Protein AF-A0A3N4H4I7-F1 (afdb_monomer_lite)

pLDDT: mean 79.04, std 12.45, range [41.0, 90.56]

Sequence (35 aa):
MPNVLTQQGFKFYFYSDEGSEPAHVHIKKGEGRGK

Foldseek 3Di:
DWDWDDDPQKIKTWDPPPPPDHTDIDIDHHPDPDD

Radius of gyration: 11.92 Å; chains: 1; bounding box: 30×25×23 Å

Structure (mmCIF, N/CA/C/O backbone):
data_AF-A0A3N4H4I7-F1
#
_entry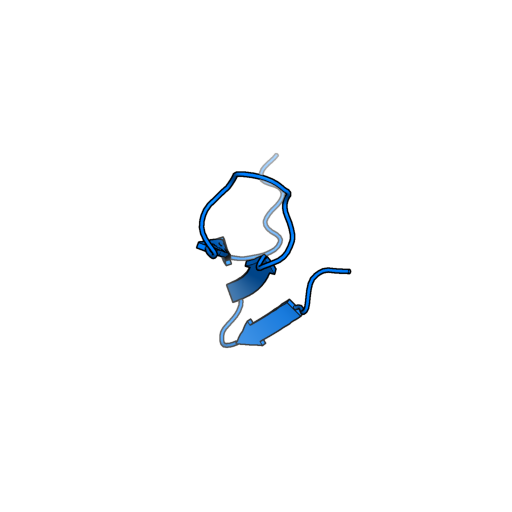.id   AF-A0A3N4H4I7-F1
#
loop_
_atom_site.group_PDB
_atom_site.id
_atom_site.type_symbol
_atom_site.label_atom_id
_atom_site.label_alt_id
_atom_site.label_comp_id
_atom_site.label_asym_id
_atom_site.label_entity_id
_atom_site.label_seq_id
_atom_site.pdbx_PDB_ins_code
_atom_site.Cartn_x
_atom_site.Cartn_y
_atom_site.Cartn_z
_atom_site.occupancy
_atom_site.B_iso_or_equiv
_atom_site.auth_seq_id
_atom_site.auth_comp_id
_atom_site.auth_asym_id
_atom_site.auth_atom_id
_atom_site.pdbx_PDB_model_num
ATOM 1 N N . MET A 1 1 ? 3.152 -3.775 -7.871 1.00 56.16 1 MET A N 1
ATOM 2 C CA . MET A 1 1 ? 1.756 -3.770 -7.361 1.00 56.16 1 MET A CA 1
ATOM 3 C C . MET A 1 1 ? 1.846 -3.830 -5.838 1.00 56.16 1 MET A C 1
ATOM 5 O O . MET A 1 1 ? 2.403 -4.810 -5.359 1.00 56.16 1 MET A O 1
ATOM 9 N N . PRO A 1 2 ? 1.458 -2.789 -5.076 1.00 66.00 2 PRO A N 1
ATOM 10 C CA . PRO A 1 2 ? 1.690 -2.770 -3.631 1.00 66.00 2 PRO A CA 1
ATOM 11 C C . PRO A 1 2 ? 0.790 -3.789 -2.928 1.00 66.00 2 PRO A C 1
ATOM 13 O O . PRO A 1 2 ? -0.421 -3.812 -3.151 1.00 66.00 2 PRO A O 1
ATOM 16 N N . ASN A 1 3 ? 1.376 -4.602 -2.051 1.00 76.62 3 ASN A N 1
ATOM 17 C CA . ASN A 1 3 ? 0.594 -5.377 -1.094 1.00 76.62 3 ASN A CA 1
ATOM 18 C C . ASN A 1 3 ? 0.105 -4.425 0.001 1.00 76.62 3 ASN A C 1
ATOM 20 O O . ASN A 1 3 ? 0.891 -3.634 0.527 1.00 76.62 3 ASN A O 1
ATOM 24 N N . VAL A 1 4 ? -1.187 -4.487 0.329 1.00 83.50 4 VAL A N 1
ATOM 25 C CA . VAL A 1 4 ? -1.791 -3.642 1.366 1.00 83.50 4 VAL A CA 1
ATOM 26 C C . VAL A 1 4 ? -2.241 -4.515 2.529 1.00 83.50 4 VAL A C 1
ATOM 28 O O . VAL A 1 4 ? -3.111 -5.368 2.361 1.00 83.50 4 VAL A O 1
ATOM 31 N N . LEU A 1 5 ? -1.685 -4.275 3.719 1.00 85.12 5 LEU A N 1
ATOM 32 C CA . LEU A 1 5 ? -2.184 -4.847 4.974 1.00 85.12 5 LEU A CA 1
ATOM 33 C C . LEU A 1 5 ? -3.023 -3.795 5.698 1.00 85.12 5 LEU A C 1
ATOM 35 O O . LEU A 1 5 ? -2.601 -2.648 5.832 1.00 85.12 5 LEU A O 1
ATOM 39 N N . THR A 1 6 ? -4.199 -4.187 6.189 1.00 86.44 6 THR A N 1
ATOM 40 C CA . THR A 1 6 ? -5.047 -3.316 7.013 1.00 86.44 6 THR A CA 1
ATOM 41 C C . THR A 1 6 ? -5.178 -3.905 8.410 1.00 86.44 6 THR A C 1
ATOM 43 O O . THR A 1 6 ? -5.669 -5.018 8.560 1.00 86.44 6 THR A O 1
ATOM 46 N N . GLN A 1 7 ? -4.755 -3.159 9.432 1.00 84.38 7 GLN A N 1
ATOM 47 C CA . GLN A 1 7 ? -4.779 -3.608 10.826 1.00 84.38 7 GLN A CA 1
ATOM 48 C C . GLN A 1 7 ? -5.060 -2.426 11.760 1.00 84.38 7 GLN A C 1
ATOM 50 O O . GLN A 1 7 ? -4.387 -1.406 11.675 1.00 84.38 7 GLN A O 1
ATOM 55 N N . GLN A 1 8 ? -6.043 -2.549 12.661 1.00 85.06 8 GLN A N 1
ATOM 56 C CA . GLN A 1 8 ? -6.378 -1.5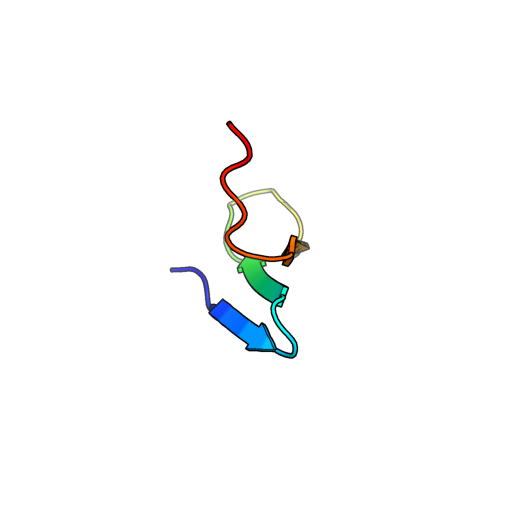27 13.679 1.00 85.06 8 GLN A CA 1
ATOM 57 C C . GLN A 1 8 ? -6.562 -0.093 13.120 1.00 85.06 8 GLN A C 1
ATOM 59 O O . GLN A 1 8 ? -6.191 0.891 13.754 1.00 85.06 8 GLN A O 1
ATOM 64 N N . GLY A 1 9 ? -7.112 0.041 11.907 1.00 83.25 9 GLY A N 1
ATOM 65 C CA . GLY A 1 9 ? -7.296 1.343 11.248 1.00 83.25 9 GLY A CA 1
ATOM 66 C C . GLY A 1 9 ? -6.033 1.920 10.595 1.00 83.25 9 GLY A C 1
ATOM 67 O O . GLY A 1 9 ? -6.052 3.062 10.136 1.00 83.25 9 GLY A O 1
ATOM 68 N N . PHE A 1 10 ? -4.952 1.146 10.526 1.00 84.12 10 PHE A N 1
ATOM 69 C CA . PHE A 1 10 ? -3.746 1.471 9.775 1.00 84.12 10 PHE A CA 1
ATOM 70 C C . PHE A 1 10 ? -3.712 0.703 8.455 1.00 84.12 10 PHE A C 1
ATOM 72 O O . PHE A 1 10 ? -4.078 -0.472 8.409 1.00 84.12 10 PHE A O 1
ATOM 79 N N . LYS A 1 11 ? -3.251 1.371 7.396 1.00 88.44 11 LYS A N 1
ATOM 80 C CA . LYS A 1 11 ? -2.942 0.780 6.091 1.00 88.44 11 LYS A CA 1
ATOM 81 C C . LYS A 1 11 ? -1.432 0.797 5.898 1.00 88.44 11 LYS A C 1
ATOM 83 O O . LYS A 1 11 ? -0.829 1.870 5.934 1.00 88.44 11 LYS A O 1
ATOM 88 N N . PHE A 1 12 ? -0.855 -0.380 5.698 1.00 86.50 12 PHE A N 1
ATOM 89 C CA . PHE A 1 12 ? 0.561 -0.588 5.415 1.00 86.50 12 PHE A CA 1
ATOM 90 C C . PHE A 1 12 ? 0.719 -0.886 3.931 1.00 86.50 12 PHE A C 1
ATOM 92 O O . PHE A 1 12 ? 0.030 -1.762 3.410 1.00 86.50 12 PHE A O 1
ATOM 99 N N . TYR A 1 13 ? 1.618 -0.172 3.270 1.00 88.62 13 TYR A N 1
ATOM 100 C CA . TYR A 1 13 ? 1.939 -0.347 1.861 1.00 88.62 13 TYR A CA 1
ATOM 101 C C . T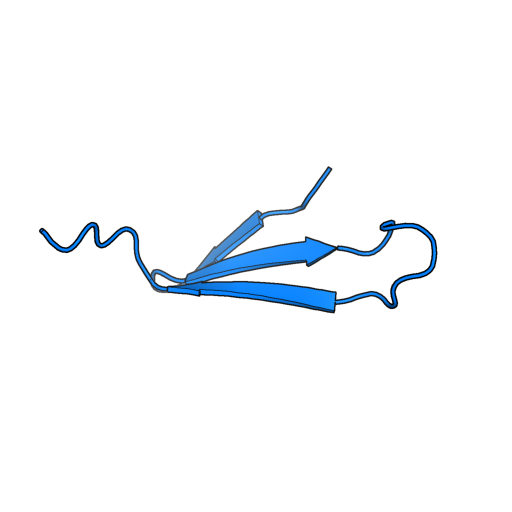YR A 1 13 ? 3.379 -0.832 1.765 1.00 88.62 13 TYR A C 1
ATOM 103 O O . TYR A 1 13 ? 4.286 -0.126 2.204 1.00 88.62 13 TYR A O 1
ATOM 111 N N . PHE A 1 14 ? 3.573 -2.035 1.231 1.00 87.25 14 PHE A N 1
ATOM 112 C CA . PHE A 1 14 ? 4.894 -2.640 1.087 1.00 87.25 14 PHE A CA 1
ATOM 113 C C . PHE A 1 14 ? 5.429 -2.398 -0.321 1.00 87.25 14 PHE A C 1
ATOM 115 O O . PHE A 1 14 ? 4.793 -2.807 -1.300 1.00 87.25 14 PHE A O 1
ATOM 122 N N . TYR A 1 15 ? 6.603 -1.778 -0.401 1.00 86.06 15 TYR A N 1
ATOM 123 C CA . TYR A 1 15 ? 7.302 -1.501 -1.646 1.00 86.06 15 TYR A CA 1
ATOM 124 C C . TYR A 1 15 ? 8.677 -2.159 -1.613 1.00 86.06 15 TYR A C 1
ATOM 126 O O . TYR A 1 15 ? 9.466 -1.955 -0.692 1.00 86.06 15 TYR A O 1
ATOM 134 N N . SER A 1 16 ? 8.939 -3.007 -2.602 1.00 78.56 16 SER A N 1
ATOM 135 C CA . SER A 1 16 ? 10.178 -3.787 -2.704 1.00 78.56 16 SER A CA 1
ATOM 136 C C . SER A 1 16 ? 10.747 -3.821 -4.123 1.00 78.56 16 SER A C 1
ATOM 138 O O . SER A 1 16 ? 11.688 -4.561 -4.374 1.00 78.56 16 SER A O 1
ATOM 140 N N . ASP A 1 17 ? 10.138 -3.077 -5.048 1.00 80.19 17 ASP A N 1
ATOM 141 C CA . ASP A 1 17 ? 10.461 -3.074 -6.479 1.00 80.19 17 ASP A CA 1
ATOM 142 C C . ASP A 1 17 ? 10.239 -1.667 -7.072 1.00 80.19 17 ASP A C 1
ATOM 144 O O . ASP A 1 17 ? 9.624 -1.486 -8.119 1.00 80.19 17 ASP A O 1
ATOM 148 N N . GLU A 1 18 ? 10.675 -0.635 -6.340 1.00 81.75 18 GLU A N 1
ATOM 149 C CA . GLU A 1 18 ? 10.675 0.769 -6.786 1.00 81.75 18 GLU A CA 1
ATOM 150 C C . GLU A 1 18 ? 12.073 1.170 -7.283 1.00 81.75 18 GLU A C 1
ATOM 152 O O . GLU A 1 18 ? 12.692 2.136 -6.840 1.00 81.75 18 GLU A O 1
ATOM 157 N N . GLY A 1 19 ? 12.599 0.382 -8.225 1.00 83.00 19 GLY A N 1
ATOM 158 C CA . GLY A 1 19 ? 13.857 0.671 -8.910 1.00 83.00 19 GLY A CA 1
ATOM 159 C C . GLY A 1 19 ? 15.065 0.720 -7.971 1.00 83.00 19 GLY A C 1
ATOM 160 O O . GLY A 1 19 ? 15.522 -0.311 -7.487 1.00 83.00 19 GLY A O 1
ATOM 161 N N . SER A 1 20 ? 15.627 1.917 -7.774 1.00 87.19 20 SER A N 1
ATOM 162 C CA . SER A 1 20 ? 16.826 2.147 -6.954 1.00 87.19 20 SER A CA 1
ATOM 163 C C . SER A 1 20 ? 16.533 2.442 -5.482 1.00 87.19 20 SER A C 1
ATOM 165 O O . SER A 1 20 ? 17.471 2.650 -4.711 1.00 87.19 20 SER A O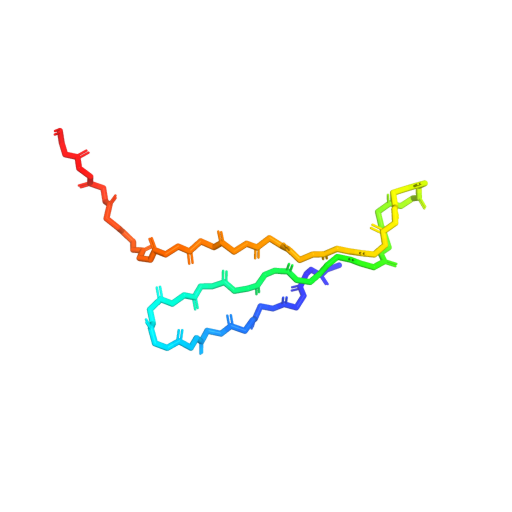 1
ATOM 167 N N . GLU A 1 21 ? 15.264 2.518 -5.085 1.00 82.81 21 GLU A N 1
ATOM 168 C CA . GLU A 1 21 ? 14.910 2.755 -3.689 1.00 82.81 21 GLU A CA 1
ATOM 169 C C . GLU A 1 21 ? 14.994 1.459 -2.868 1.00 82.81 21 GLU A C 1
ATOM 171 O O . GLU A 1 21 ? 14.587 0.390 -3.333 1.00 82.81 21 GLU A O 1
ATOM 176 N N . PRO A 1 22 ? 15.524 1.518 -1.633 1.00 88.69 22 PRO A N 1
ATOM 177 C CA . PRO A 1 22 ? 15.532 0.364 -0.748 1.00 88.69 22 PRO A CA 1
ATOM 178 C C . PRO A 1 22 ? 14.100 -0.053 -0.396 1.00 88.69 22 PRO A C 1
ATOM 180 O O . PRO A 1 22 ? 13.192 0.778 -0.325 1.00 88.69 22 PRO A O 1
ATOM 183 N N . ALA A 1 23 ? 13.909 -1.344 -0.118 1.00 89.19 23 ALA A N 1
ATOM 184 C CA . ALA A 1 23 ? 12.619 -1.858 0.324 1.00 89.19 23 ALA A CA 1
ATOM 185 C C . ALA A 1 23 ? 12.138 -1.120 1.585 1.00 89.19 23 ALA A C 1
ATOM 187 O O . ALA A 1 23 ? 12.873 -1.011 2.571 1.00 89.19 23 ALA A O 1
ATOM 188 N N . HIS A 1 24 ? 10.903 -0.622 1.558 1.00 90.56 24 HIS A N 1
ATOM 189 C CA . HIS A 1 24 ? 10.350 0.203 2.628 1.00 90.56 24 HIS A CA 1
ATOM 190 C C . HIS A 1 24 ? 8.823 0.059 2.748 1.00 90.56 24 HIS A C 1
ATOM 192 O O . HIS A 1 24 ? 8.153 -0.558 1.915 1.00 90.56 24 HIS A O 1
ATOM 198 N N . VAL A 1 25 ? 8.269 0.588 3.847 1.00 88.75 25 VAL A N 1
ATOM 199 C CA . VAL A 1 25 ? 6.840 0.491 4.174 1.00 88.75 25 VAL A CA 1
ATOM 200 C C . VAL A 1 25 ? 6.263 1.877 4.429 1.00 88.75 25 VAL A C 1
ATOM 202 O O . VAL A 1 25 ? 6.721 2.586 5.324 1.00 88.75 25 VAL A O 1
ATOM 205 N N . HIS A 1 26 ? 5.206 2.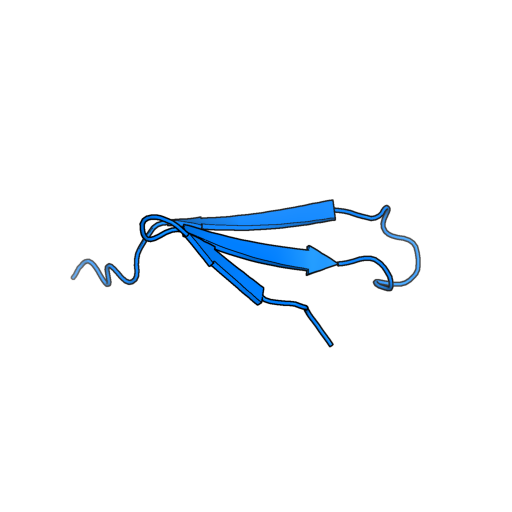241 3.702 1.00 88.38 26 HIS A N 1
ATOM 206 C CA . HIS A 1 26 ? 4.402 3.420 4.025 1.00 88.38 26 HIS A CA 1
ATOM 207 C C . HIS A 1 26 ? 3.239 3.050 4.939 1.00 88.38 26 HIS A C 1
ATOM 209 O O . HIS A 1 26 ? 2.591 2.022 4.752 1.00 88.38 26 HIS A O 1
ATOM 215 N N . ILE A 1 27 ? 2.944 3.906 5.918 1.00 85.31 27 ILE A N 1
ATOM 216 C CA . ILE A 1 27 ? 1.868 3.687 6.887 1.00 85.31 27 ILE A CA 1
ATOM 217 C C . ILE A 1 27 ? 0.934 4.894 6.868 1.00 85.31 27 ILE A C 1
ATOM 219 O O . ILE A 1 27 ? 1.360 6.025 7.093 1.00 85.31 27 ILE A O 1
ATOM 223 N N . LYS A 1 28 ? -0.360 4.657 6.643 1.00 86.81 28 LYS A N 1
ATOM 224 C CA . LYS A 1 28 ? -1.424 5.651 6.857 1.00 86.81 28 LYS A CA 1
ATOM 225 C C . LYS A 1 28 ? -2.326 5.221 8.004 1.00 86.81 28 LYS A C 1
ATOM 227 O O . LYS A 1 28 ? -2.690 4.053 8.087 1.00 86.81 28 LYS A O 1
ATOM 232 N N . LYS A 1 29 ? -2.737 6.171 8.850 1.00 82.31 29 LYS A N 1
ATOM 233 C CA . LYS A 1 29 ? -3.726 5.965 9.918 1.00 82.31 29 LYS A CA 1
ATOM 234 C C . LYS A 1 29 ? -5.055 6.628 9.542 1.00 82.31 29 LYS A C 1
ATOM 236 O O . LYS A 1 29 ? -5.103 7.843 9.379 1.00 82.31 29 LYS A O 1
ATOM 241 N N . GLY A 1 30 ? -6.123 5.835 9.474 1.00 73.62 30 GLY A N 1
ATOM 242 C CA . GLY A 1 30 ? -7.504 6.288 9.275 1.00 73.62 30 GLY A CA 1
ATOM 243 C C . GLY A 1 30 ? -7.886 6.689 7.840 1.00 73.62 30 GLY A C 1
ATOM 244 O O . GLY A 1 30 ? -7.061 6.710 6.930 1.00 73.62 30 GLY A O 1
ATOM 245 N N . GLU A 1 31 ? -9.169 7.028 7.663 1.00 65.38 31 GLU A N 1
ATOM 246 C CA . GLU A 1 31 ? -9.758 7.641 6.452 1.00 65.38 31 GLU A CA 1
ATOM 247 C C . GLU A 1 31 ? -10.307 9.056 6.730 1.00 65.38 31 GLU A C 1
ATOM 249 O O . GLU A 1 31 ? -11.227 9.537 6.071 1.00 65.38 31 GLU A O 1
ATOM 254 N N . GLY A 1 32 ? -9.784 9.726 7.759 1.00 57.16 32 GLY A N 1
ATOM 255 C CA . GLY A 1 32 ? -10.297 11.018 8.203 1.00 57.16 32 GLY A CA 1
ATOM 256 C C . GLY A 1 32 ? -10.036 12.123 7.181 1.00 57.16 32 GLY A C 1
ATOM 257 O O . GLY A 1 32 ? -8.946 12.686 7.143 1.00 57.16 32 GLY A O 1
ATOM 258 N N . ARG A 1 33 ? -11.050 12.480 6.387 1.00 49.72 33 ARG A N 1
ATOM 259 C CA . ARG A 1 33 ? -11.134 13.798 5.746 1.00 49.72 33 ARG A CA 1
ATOM 260 C C . ARG A 1 33 ? -11.613 14.798 6.799 1.00 49.72 33 ARG A C 1
ATOM 262 O O . ARG A 1 33 ? -12.810 14.900 7.055 1.00 49.72 33 ARG A O 1
ATOM 269 N N . GLY A 1 34 ? -10.675 15.499 7.431 1.00 58.50 34 GLY A N 1
ATOM 270 C CA . GLY A 1 34 ? -10.990 16.739 8.141 1.00 58.50 34 GLY A CA 1
ATOM 271 C C . GLY A 1 34 ? -11.454 17.791 7.131 1.00 58.50 34 GLY A C 1
ATOM 272 O O . GLY A 1 34 ? -10.868 17.882 6.051 1.00 58.50 34 GLY A O 1
ATOM 273 N N . LYS A 1 35 ? -12.540 18.501 7.450 1.00 41.0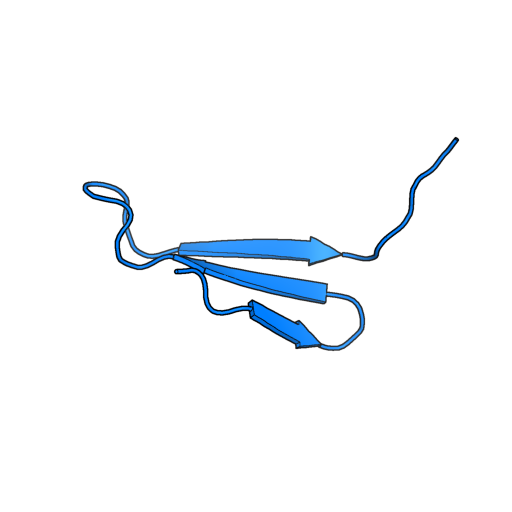0 35 LYS A N 1
ATOM 274 C CA . LYS A 1 35 ? -12.988 19.682 6.702 1.00 41.00 35 LYS A CA 1
ATOM 275 C C . LYS A 1 35 ? -12.196 20.905 7.137 1.00 41.00 35 LYS A C 1
ATOM 277 O O . LYS A 1 35 ? -11.860 20.956 8.340 1.00 41.00 35 LYS A O 1
#

Secondary structure (DSSP, 8-state):
--EEEEETTEEEEEES-STTSPPEEEEEE------